Protein AF-A0A497GJM9-F1 (afdb_monomer_lite)

Sequence (116 aa):
MSTKVKVVDVQAWSVVFSDYLIVALKTRDGIRILYDESSLDFALEHVPPVLAKGELFCKFCGIPLDPSNIGQLTVYEDGRIEAKCIACLERDIIRVIRSMNYETCVSITSERVKAK

Foldseek 3Di:
DDPPPPPVFFQKKKWFDDVWIWIWTQGPVGIDIDGDVSSVVVCVVPVVVVPVPDWAAAPPPRHTDDPVFWGMWIQHNVRDIHTHGNVRVVVVVVVVVVPDDPPPPPVVPPPDDPDD

pLDDT: mean 82.81, std 20.2, range [33.22, 97.81]

Structure (mmCIF, N/CA/C/O backbone):
data_AF-A0A497GJM9-F1
#
_entry.id   AF-A0A497GJM9-F1
#
loop_
_atom_site.group_PDB
_atom_site.id
_atom_site.type_symbol
_atom_site.label_atom_id
_atom_site.label_alt_id
_atom_site.label_comp_id
_atom_site.label_asym_id
_atom_site.label_entity_id
_atom_site.label_seq_id
_atom_site.pdbx_PDB_ins_code
_atom_site.Cartn_x
_atom_site.Cartn_y
_atom_site.Cartn_z
_atom_site.occupancy
_atom_site.B_iso_or_equiv
_atom_site.auth_seq_id
_atom_site.auth_comp_id
_atom_site.auth_asym_id
_atom_site.auth_atom_id
_atom_site.pdbx_PDB_model_num
ATOM 1 N N . MET A 1 1 ? -10.769 20.203 13.879 1.00 33.56 1 MET A N 1
ATOM 2 C CA . MET A 1 1 ? -10.295 19.315 14.964 1.00 33.56 1 MET A CA 1
ATOM 3 C C . MET A 1 1 ? -9.716 18.075 14.308 1.00 33.56 1 MET A C 1
ATOM 5 O O . MET A 1 1 ? -10.482 17.263 13.814 1.00 33.56 1 MET A O 1
ATOM 9 N N . SER A 1 2 ? -8.386 17.996 14.206 1.00 36.47 2 SER A N 1
ATOM 10 C CA . SER A 1 2 ? -7.681 16.875 13.571 1.00 36.47 2 SER A CA 1
ATOM 11 C C . SER A 1 2 ? -7.866 15.622 14.428 1.00 36.47 2 SER A C 1
ATOM 13 O O . SER A 1 2 ? -7.433 15.572 15.583 1.00 36.47 2 SER A O 1
ATOM 15 N N . THR A 1 3 ? -8.600 14.641 13.906 1.00 42.69 3 THR A N 1
ATOM 16 C CA . THR A 1 3 ? -8.778 13.344 14.554 1.00 42.69 3 THR A CA 1
ATOM 17 C C . THR A 1 3 ? -7.489 12.562 14.353 1.00 42.69 3 THR A C 1
ATOM 19 O O . THR A 1 3 ? -7.385 11.760 13.434 1.00 42.69 3 THR A O 1
ATOM 22 N N . LYS A 1 4 ? -6.482 12.818 15.199 1.00 50.62 4 LYS A N 1
ATOM 23 C CA . LYS A 1 4 ? -5.280 11.981 15.259 1.00 50.62 4 LYS A CA 1
ATOM 24 C C . LYS A 1 4 ? -5.728 10.541 15.485 1.00 50.62 4 LYS A C 1
ATOM 26 O O . LYS A 1 4 ? -6.174 10.191 16.580 1.00 50.62 4 LYS A O 1
ATOM 31 N N . VAL A 1 5 ? -5.661 9.728 14.434 1.00 51.41 5 VAL A N 1
ATOM 32 C CA . VAL A 1 5 ? -5.872 8.287 14.519 1.00 51.41 5 VAL A CA 1
ATOM 33 C C . VAL A 1 5 ? -4.816 7.778 15.490 1.00 51.41 5 VAL A C 1
ATOM 35 O O . VAL A 1 5 ? -3.623 7.840 15.210 1.00 51.41 5 VAL A O 1
ATOM 38 N N . LYS A 1 6 ? -5.234 7.345 16.682 1.00 52.00 6 LYS A N 1
ATOM 39 C CA . LYS A 1 6 ? -4.319 6.660 17.590 1.00 52.00 6 LYS A CA 1
ATOM 40 C C . LYS A 1 6 ? -3.930 5.353 16.898 1.00 52.00 6 LYS A C 1
ATOM 42 O O . LYS A 1 6 ? -4.774 4.480 16.734 1.00 52.00 6 LYS A O 1
ATOM 47 N N . VAL A 1 7 ? -2.662 5.240 16.506 1.00 53.88 7 VAL A N 1
ATOM 48 C CA . VAL A 1 7 ? -2.033 4.116 15.772 1.00 53.88 7 VAL A CA 1
ATOM 49 C C . VAL A 1 7 ? -2.187 2.749 16.482 1.00 53.88 7 VAL A C 1
ATOM 51 O O . VAL A 1 7 ? -1.892 1.705 15.917 1.00 53.88 7 VAL A O 1
ATOM 54 N N . VAL A 1 8 ? -2.726 2.728 17.704 1.00 54.84 8 VAL A N 1
ATOM 55 C CA . VAL A 1 8 ? -2.814 1.564 18.602 1.00 54.84 8 VAL A CA 1
ATOM 56 C C . VAL A 1 8 ? -3.773 0.456 18.113 1.00 54.84 8 VAL A C 1
ATOM 58 O O . VAL A 1 8 ? -3.685 -0.662 18.606 1.00 54.84 8 VAL A O 1
ATOM 61 N N . ASP A 1 9 ? -4.636 0.714 17.122 1.00 74.25 9 ASP A N 1
ATOM 62 C CA . ASP A 1 9 ? -5.638 -0.257 16.629 1.00 74.25 9 ASP A CA 1
ATOM 63 C C . ASP A 1 9 ? -5.467 -0.679 15.154 1.00 74.25 9 ASP A C 1
ATOM 65 O O . ASP A 1 9 ? -6.379 -1.273 14.569 1.00 74.25 9 ASP A O 1
ATOM 69 N N . VAL A 1 10 ? -4.325 -0.383 14.522 1.00 86.94 10 VAL A N 1
ATOM 70 C CA . VAL A 1 10 ? -4.075 -0.774 13.123 1.00 86.94 10 VAL A CA 1
ATOM 71 C C . VAL A 1 10 ? -3.610 -2.231 13.061 1.00 86.94 10 VAL A C 1
ATOM 73 O O . VAL A 1 10 ? -2.533 -2.569 13.540 1.00 86.94 10 VAL A O 1
ATOM 76 N N . GLN A 1 11 ? -4.425 -3.095 12.454 1.00 92.25 11 GLN A N 1
ATOM 77 C CA . GLN A 1 11 ? -4.128 -4.522 12.278 1.00 92.25 11 GLN A CA 1
ATOM 78 C C . GLN A 1 11 ? -3.378 -4.786 10.971 1.00 92.25 11 GLN A C 1
ATOM 80 O O . GLN A 1 11 ? -2.459 -5.590 10.932 1.00 92.25 11 GLN A O 1
ATOM 85 N N . ALA A 1 12 ? -3.768 -4.104 9.897 1.00 95.88 12 ALA A N 1
ATOM 86 C CA . ALA A 1 12 ? -3.139 -4.188 8.585 1.00 95.88 12 ALA A CA 1
ATOM 87 C C . ALA A 1 12 ? -3.289 -2.847 7.873 1.00 95.88 12 ALA A C 1
ATOM 89 O O . ALA A 1 12 ? -4.178 -2.055 8.201 1.00 95.88 12 ALA A O 1
ATOM 90 N N . TRP A 1 13 ? -2.451 -2.594 6.877 1.00 97.06 13 TRP A N 1
ATOM 91 C CA . TRP A 1 13 ? -2.549 -1.374 6.092 1.00 97.06 13 TRP A CA 1
ATOM 92 C C . TRP A 1 13 ? -2.049 -1.558 4.667 1.00 97.06 13 TRP A C 1
ATOM 94 O O . TRP A 1 13 ? -1.246 -2.438 4.364 1.00 97.06 13 TRP A O 1
ATOM 104 N N . SER A 1 14 ? -2.529 -0.699 3.778 1.00 97.38 14 SER A N 1
ATOM 105 C CA . SER A 1 14 ? -2.048 -0.594 2.411 1.00 97.38 14 SER A CA 1
ATOM 106 C C . SER A 1 14 ? -1.893 0.865 2.033 1.00 97.38 14 SER A C 1
ATOM 108 O O . SER A 1 14 ? -2.812 1.650 2.231 1.00 97.38 14 SER A O 1
ATOM 110 N N . VAL A 1 15 ? -0.759 1.205 1.437 1.00 97.38 15 VAL A N 1
ATOM 111 C CA . VAL A 1 15 ? -0.471 2.526 0.880 1.00 97.38 15 VAL A CA 1
ATOM 112 C C . VAL A 1 15 ? -0.436 2.387 -0.637 1.00 97.38 15 VAL A C 1
ATOM 114 O O . VAL A 1 15 ? 0.237 1.498 -1.163 1.00 97.38 15 VAL A O 1
ATOM 117 N N . VAL A 1 16 ? -1.180 3.239 -1.332 1.00 96.50 16 VAL A N 1
ATOM 118 C CA . VAL A 1 16 ? -1.111 3.411 -2.784 1.00 96.50 16 VAL A CA 1
ATOM 119 C C . VAL A 1 16 ? -0.324 4.684 -3.066 1.00 96.50 16 VAL A C 1
ATOM 121 O O . VAL A 1 16 ? -0.712 5.769 -2.631 1.00 96.50 16 VAL A O 1
ATOM 124 N N . PHE A 1 17 ? 0.779 4.529 -3.791 1.00 93.38 17 PHE A N 1
ATOM 125 C CA . PHE A 1 17 ? 1.642 5.610 -4.243 1.00 93.38 17 PHE A CA 1
ATOM 126 C C . PHE A 1 17 ? 1.168 6.043 -5.630 1.00 93.38 17 PHE A C 1
ATOM 128 O O . PHE A 1 17 ? 1.403 5.362 -6.627 1.00 93.38 17 PHE A O 1
ATOM 135 N N . SER A 1 18 ? 0.443 7.156 -5.674 1.00 83.75 18 SER A N 1
ATOM 136 C CA . SER A 1 18 ? 0.022 7.827 -6.905 1.00 83.75 18 SER A CA 1
ATOM 137 C C . SER A 1 18 ? 0.216 9.337 -6.745 1.00 83.75 18 SER A C 1
ATOM 139 O O . SER A 1 18 ? 0.766 9.769 -5.730 1.00 83.75 18 SER A O 1
ATOM 141 N N . ASP A 1 19 ? -0.269 10.144 -7.693 1.00 84.38 19 ASP A N 1
ATOM 142 C CA . ASP A 1 19 ? -0.317 11.611 -7.549 1.00 84.38 19 ASP A CA 1
ATOM 143 C C . ASP A 1 19 ? -1.036 12.044 -6.259 1.00 84.38 19 ASP A C 1
ATOM 145 O O . ASP A 1 19 ? -0.736 13.088 -5.682 1.00 84.38 19 ASP A O 1
ATOM 149 N N . TYR A 1 20 ? -1.954 11.199 -5.779 1.00 84.56 20 TYR A N 1
ATOM 15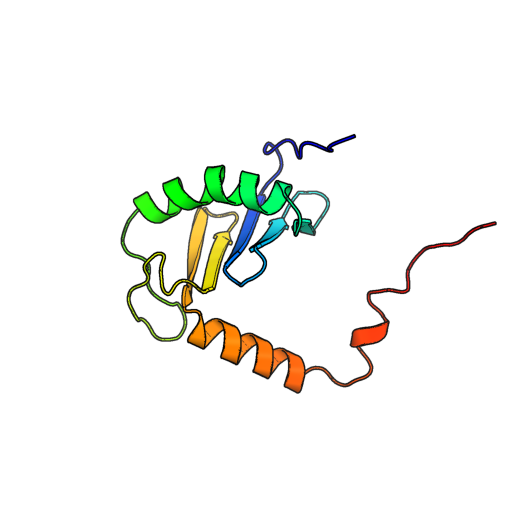0 C CA . TYR A 1 20 ? -2.557 11.290 -4.458 1.00 84.56 20 TYR A CA 1
ATOM 151 C C . TYR A 1 20 ? -2.175 10.064 -3.631 1.00 84.56 20 TYR A C 1
ATOM 153 O O . TYR A 1 20 ? -2.359 8.916 -4.049 1.00 84.56 20 TYR A O 1
ATOM 161 N N . LEU A 1 21 ? -1.653 10.292 -2.433 1.00 91.44 21 LEU A N 1
ATOM 162 C CA . LEU A 1 21 ? -1.362 9.210 -1.511 1.00 91.44 21 LEU A CA 1
ATOM 163 C C . LEU A 1 21 ? -2.670 8.729 -0.872 1.00 91.44 21 LEU A C 1
ATOM 165 O O . LEU A 1 21 ? -3.416 9.514 -0.290 1.00 91.44 21 LEU A O 1
ATOM 169 N N . ILE A 1 22 ? -2.953 7.432 -0.983 1.00 94.44 22 ILE A N 1
ATOM 170 C CA . ILE A 1 22 ? -4.143 6.825 -0.377 1.00 94.44 22 ILE A CA 1
ATOM 171 C C . ILE A 1 22 ? -3.689 5.728 0.571 1.00 94.44 22 ILE A C 1
ATOM 173 O O . ILE A 1 22 ? -2.950 4.824 0.180 1.00 94.44 22 ILE A O 1
ATOM 177 N N . VAL A 1 23 ? -4.162 5.779 1.812 1.00 95.81 23 VAL A N 1
ATOM 178 C CA . VAL A 1 23 ? -3.867 4.771 2.829 1.00 95.81 23 VAL A CA 1
ATOM 179 C C . VAL A 1 23 ? -5.157 4.091 3.255 1.00 95.81 23 VAL A C 1
ATOM 181 O O . VAL A 1 23 ? -6.061 4.727 3.786 1.00 95.81 23 VAL A O 1
ATOM 184 N N . ALA A 1 24 ? -5.236 2.781 3.061 1.00 95.81 24 ALA A N 1
ATOM 185 C CA . ALA A 1 24 ? -6.277 1.945 3.633 1.00 95.81 24 ALA A CA 1
ATOM 186 C C . ALA A 1 24 ? -5.760 1.311 4.926 1.00 95.81 24 ALA A C 1
ATOM 188 O O . ALA A 1 24 ? -4.759 0.600 4.913 1.00 95.81 24 ALA A O 1
ATOM 189 N N . LEU A 1 25 ? -6.455 1.544 6.034 1.00 95.00 25 LEU A N 1
ATOM 190 C CA . LEU A 1 25 ? -6.170 0.970 7.343 1.00 95.00 25 LEU A CA 1
ATOM 191 C C . LEU A 1 25 ? -7.260 -0.032 7.699 1.00 95.00 25 LEU A C 1
ATOM 193 O O . LEU A 1 25 ? -8.443 0.304 7.681 1.00 95.00 25 LEU A O 1
ATOM 197 N N . LYS A 1 26 ? -6.868 -1.245 8.077 1.00 93.75 26 LYS A N 1
ATOM 198 C CA . LYS A 1 26 ? -7.758 -2.199 8.730 1.00 93.75 26 LYS A CA 1
ATOM 199 C C . LYS A 1 26 ? -7.631 -2.032 10.238 1.00 93.75 26 LYS A C 1
ATOM 201 O O . LYS A 1 26 ? -6.548 -2.212 10.794 1.00 93.75 26 LYS A O 1
ATOM 206 N N . THR A 1 27 ? -8.738 -1.703 10.885 1.00 90.88 27 THR A N 1
ATOM 207 C CA . THR A 1 27 ? -8.869 -1.660 12.341 1.00 90.88 27 THR A CA 1
ATOM 208 C C . THR A 1 27 ? -9.918 -2.670 12.796 1.00 90.88 27 THR A C 1
ATOM 210 O O . THR A 1 27 ? -10.622 -3.272 11.982 1.00 90.88 27 THR A O 1
ATOM 213 N N . ARG A 1 28 ? -10.070 -2.826 14.115 1.00 88.50 28 ARG A N 1
ATOM 214 C CA . ARG A 1 28 ? -11.128 -3.665 14.704 1.00 88.50 28 ARG A CA 1
ATOM 215 C C . ARG A 1 28 ? -12.542 -3.240 14.290 1.00 88.50 28 ARG A C 1
ATOM 217 O O . ARG A 1 28 ? -13.424 -4.086 14.205 1.00 88.50 28 ARG A O 1
ATOM 224 N N . ASP A 1 29 ? -12.735 -1.952 14.006 1.00 86.75 29 ASP A N 1
ATOM 225 C CA . ASP A 1 29 ? -14.031 -1.374 13.630 1.00 86.75 29 ASP A CA 1
ATOM 226 C C . ASP A 1 29 ? -14.315 -1.453 12.119 1.00 86.75 29 ASP A C 1
ATOM 228 O O . ASP A 1 29 ? -15.384 -1.041 11.671 1.00 86.75 29 ASP A O 1
ATOM 232 N N . GLY A 1 30 ? -13.360 -1.938 11.316 1.00 89.38 30 GLY A N 1
ATOM 233 C CA . GLY A 1 30 ? -13.486 -2.047 9.864 1.00 89.38 30 GLY A CA 1
ATOM 234 C C . GLY A 1 30 ? -12.353 -1.361 9.104 1.00 89.38 30 GLY A C 1
ATOM 235 O O . GLY A 1 30 ? -11.225 -1.255 9.581 1.00 89.38 30 GLY A O 1
ATOM 236 N N . ILE A 1 31 ? -12.645 -0.926 7.877 1.00 91.81 31 ILE A N 1
ATOM 237 C CA . ILE A 1 31 ? -11.663 -0.285 6.997 1.00 91.81 31 ILE A CA 1
ATOM 238 C C . ILE A 1 31 ? -11.830 1.231 7.072 1.00 91.81 31 ILE A C 1
ATOM 240 O O . ILE A 1 31 ? -12.929 1.752 6.887 1.00 91.81 31 ILE A O 1
ATOM 244 N N . ARG A 1 32 ? -10.729 1.944 7.306 1.00 92.38 32 ARG A N 1
ATOM 245 C CA . ARG A 1 32 ? -10.650 3.406 7.233 1.00 92.38 32 ARG A CA 1
ATOM 246 C C . ARG A 1 32 ? -9.739 3.804 6.082 1.00 92.38 32 ARG A C 1
ATOM 248 O O . ARG A 1 32 ? -8.664 3.233 5.936 1.00 92.38 32 ARG A O 1
ATOM 255 N N . ILE A 1 33 ? -10.159 4.780 5.283 1.00 93.31 33 ILE A N 1
ATOM 256 C CA . ILE A 1 33 ? -9.369 5.303 4.165 1.00 93.31 33 ILE A CA 1
ATOM 257 C C . ILE A 1 33 ? -8.902 6.715 4.513 1.00 93.31 33 ILE A C 1
ATOM 259 O O . ILE A 1 33 ? -9.724 7.564 4.850 1.00 93.31 33 ILE A O 1
ATOM 263 N N . LEU A 1 34 ? -7.596 6.955 4.430 1.00 92.94 34 LEU A N 1
ATOM 264 C CA . LEU A 1 34 ? -6.972 8.270 4.545 1.00 92.94 34 LEU A CA 1
ATOM 265 C C . LEU A 1 34 ? -6.552 8.730 3.149 1.00 92.94 34 LEU A C 1
ATOM 267 O O . LEU A 1 34 ? -5.938 7.965 2.405 1.00 92.94 34 LEU A O 1
ATOM 271 N N . TYR A 1 35 ? -6.871 9.971 2.804 1.00 88.69 35 TYR A N 1
ATOM 272 C CA . TYR A 1 35 ? -6.556 10.577 1.503 1.00 88.69 35 TYR A CA 1
ATOM 273 C C . TYR A 1 35 ? -6.249 12.082 1.624 1.00 88.69 35 TYR A C 1
ATOM 275 O O . TYR A 1 35 ? -6.275 12.814 0.638 1.00 88.69 35 TYR A O 1
ATOM 283 N N . ASP A 1 36 ? -5.994 12.546 2.850 1.00 89.06 36 ASP A N 1
ATOM 284 C CA . ASP A 1 36 ? -5.622 13.919 3.199 1.00 89.06 36 ASP A CA 1
ATOM 285 C C . ASP A 1 36 ? -4.204 13.961 3.802 1.00 89.06 36 ASP A C 1
ATOM 287 O O . ASP A 1 36 ? -3.441 13.004 3.662 1.00 89.06 36 ASP A O 1
ATOM 291 N N . GLU A 1 37 ? -3.836 15.043 4.491 1.00 89.50 37 GLU A N 1
ATOM 292 C CA . GLU A 1 37 ? -2.539 15.183 5.176 1.00 89.50 37 GLU A CA 1
ATOM 293 C C . GLU A 1 37 ? -2.212 13.991 6.099 1.00 89.50 37 GLU A C 1
ATOM 295 O O . GLU A 1 37 ? -1.059 13.571 6.183 1.00 89.50 37 GLU A O 1
ATOM 300 N N . SER A 1 38 ? -3.225 13.353 6.698 1.00 89.94 38 SER A N 1
ATOM 301 C CA . SER A 1 38 ? -3.044 12.179 7.563 1.00 89.94 38 SER A CA 1
ATOM 302 C C . SER A 1 38 ? -2.476 10.974 6.812 1.00 89.94 38 SER A C 1
ATOM 304 O O . SER A 1 38 ? -1.828 10.119 7.414 1.00 89.94 38 SER A O 1
ATOM 306 N N . SER A 1 39 ? -2.735 10.871 5.504 1.00 92.75 39 SER A N 1
ATOM 307 C CA . SER A 1 39 ? -2.170 9.807 4.670 1.00 92.75 39 SER A CA 1
ATOM 308 C C . SER A 1 39 ? -0.653 9.957 4.545 1.00 92.75 39 SER A C 1
ATOM 310 O O . SER A 1 39 ? 0.073 8.966 4.657 1.00 92.75 39 SER A O 1
ATOM 312 N N . LEU A 1 40 ? -0.178 11.196 4.372 1.00 92.62 40 LEU A N 1
ATOM 313 C CA . LEU A 1 40 ? 1.237 11.521 4.243 1.00 92.62 40 LEU A CA 1
ATOM 314 C C . LEU A 1 40 ? 1.965 11.270 5.560 1.00 92.62 40 LEU A C 1
ATOM 316 O O . LEU A 1 40 ? 2.972 10.564 5.561 1.00 92.62 40 LEU A O 1
ATOM 320 N N . ASP A 1 41 ? 1.417 11.775 6.667 1.00 92.62 41 ASP A N 1
ATOM 321 C CA . ASP A 1 41 ? 1.957 11.540 8.009 1.00 92.62 41 ASP A CA 1
ATOM 322 C C . ASP A 1 41 ? 2.091 10.038 8.288 1.00 92.62 41 ASP A C 1
ATOM 324 O O . ASP A 1 41 ? 3.149 9.562 8.704 1.00 92.62 41 ASP A O 1
ATOM 328 N N . PHE A 1 42 ? 1.043 9.266 7.973 1.00 93.75 42 PHE A N 1
ATOM 329 C CA . PHE A 1 42 ? 1.065 7.817 8.137 1.00 93.75 42 PHE A CA 1
ATOM 330 C C . PHE A 1 42 ? 2.176 7.165 7.311 1.00 93.75 42 PHE A C 1
ATOM 332 O O . PHE A 1 42 ? 2.930 6.343 7.837 1.00 93.75 42 PHE A O 1
ATOM 339 N N . ALA A 1 43 ? 2.290 7.508 6.025 1.00 93.50 43 ALA A N 1
ATOM 340 C CA . ALA A 1 43 ? 3.284 6.893 5.155 1.00 93.50 43 ALA A CA 1
ATOM 341 C C . ALA A 1 43 ? 4.716 7.240 5.570 1.00 93.50 43 ALA A C 1
ATOM 343 O O . ALA A 1 43 ? 5.560 6.347 5.579 1.00 93.50 43 ALA A O 1
ATOM 344 N N . LEU A 1 44 ? 4.987 8.489 5.958 1.00 93.19 44 LEU A N 1
ATOM 345 C CA . LEU A 1 44 ? 6.307 8.904 6.438 1.00 93.19 44 LEU A CA 1
ATOM 346 C C . LEU A 1 44 ? 6.732 8.142 7.699 1.00 93.19 44 LEU A C 1
ATOM 348 O O . LEU A 1 44 ? 7.906 7.812 7.845 1.00 93.19 44 LEU A O 1
ATOM 352 N N . GLU A 1 45 ? 5.788 7.823 8.582 1.00 94.62 45 GLU A N 1
ATOM 353 C CA . GLU A 1 45 ? 6.059 7.055 9.798 1.00 94.62 45 GLU A CA 1
ATOM 354 C C . GLU A 1 45 ? 6.217 5.545 9.523 1.00 94.62 45 GLU A C 1
ATOM 356 O O . GLU A 1 45 ? 7.124 4.906 10.058 1.00 94.62 45 GLU A O 1
ATOM 361 N N . HIS A 1 46 ? 5.368 4.958 8.671 1.00 94.31 46 HIS A N 1
ATOM 362 C CA . HIS A 1 46 ? 5.221 3.498 8.579 1.00 94.31 46 HIS A CA 1
ATOM 363 C C . HIS A 1 46 ? 5.923 2.851 7.380 1.00 94.31 46 HIS A C 1
ATOM 365 O O . HIS A 1 46 ? 6.300 1.679 7.453 1.00 94.31 46 HIS A O 1
ATOM 371 N N . VAL A 1 47 ? 6.111 3.570 6.271 1.00 94.69 47 VAL A N 1
ATOM 372 C CA . VAL A 1 47 ? 6.700 3.003 5.046 1.00 94.69 47 VAL A CA 1
ATOM 373 C C . VAL A 1 47 ? 8.218 2.808 5.161 1.00 94.69 47 VAL A C 1
ATOM 375 O O . VAL A 1 47 ? 8.675 1.704 4.850 1.00 94.69 47 VAL A O 1
ATOM 378 N N . PRO A 1 48 ? 9.027 3.786 5.625 1.00 94.31 48 PRO A N 1
ATOM 379 C CA . PRO A 1 48 ? 10.484 3.629 5.650 1.00 94.31 48 PRO A CA 1
ATOM 380 C C . PRO A 1 48 ? 10.978 2.404 6.440 1.00 94.31 48 PRO A C 1
ATOM 382 O O . PRO A 1 48 ? 11.820 1.674 5.912 1.00 94.31 48 PRO A O 1
ATOM 385 N N . PRO A 1 49 ? 10.438 2.083 7.638 1.00 93.75 49 PRO A N 1
ATOM 386 C CA . PRO A 1 49 ? 10.828 0.873 8.361 1.00 93.75 49 PRO A CA 1
ATOM 387 C C . PRO A 1 49 ? 10.522 -0.425 7.607 1.00 93.75 49 PRO A C 1
ATOM 389 O O . PRO A 1 49 ? 11.214 -1.420 7.803 1.00 93.75 49 PRO A O 1
ATOM 392 N N . VAL A 1 50 ? 9.488 -0.445 6.758 1.00 93.31 50 VAL A N 1
ATOM 393 C CA . VAL A 1 50 ? 9.146 -1.613 5.931 1.00 93.31 50 VAL A CA 1
ATOM 394 C C . VAL A 1 50 ? 10.132 -1.764 4.781 1.00 93.31 50 VAL A C 1
ATOM 396 O O . VAL A 1 50 ? 10.633 -2.865 4.565 1.00 93.31 50 VAL A O 1
ATOM 399 N N . LEU A 1 51 ? 10.455 -0.668 4.091 1.00 91.56 51 LEU A N 1
ATOM 400 C CA . LEU A 1 51 ? 11.438 -0.671 3.003 1.00 91.56 51 LEU A CA 1
ATOM 401 C C . LEU A 1 51 ? 12.849 -1.034 3.495 1.00 91.56 51 LEU A C 1
ATOM 403 O O . LEU A 1 51 ? 13.618 -1.645 2.763 1.00 91.56 51 LEU A O 1
ATOM 407 N N . ALA A 1 52 ? 13.181 -0.720 4.749 1.00 92.31 52 ALA A N 1
ATOM 408 C CA . ALA A 1 52 ? 14.471 -1.061 5.347 1.00 92.31 52 ALA A CA 1
ATOM 409 C C . ALA A 1 52 ? 14.653 -2.562 5.661 1.00 92.31 52 ALA A C 1
ATOM 411 O O . ALA A 1 52 ? 15.771 -2.982 5.958 1.00 92.31 52 ALA A O 1
ATOM 412 N N . LYS A 1 53 ? 13.591 -3.384 5.621 1.00 89.38 53 LYS A N 1
ATOM 413 C CA . LYS A 1 53 ? 13.669 -4.821 5.961 1.00 89.38 53 LYS A CA 1
ATOM 414 C C . LYS A 1 53 ? 14.330 -5.681 4.882 1.00 89.38 53 LYS A C 1
ATOM 416 O O . LYS A 1 53 ? 14.736 -6.799 5.190 1.00 89.38 53 LYS A O 1
ATOM 421 N N . GLY A 1 54 ? 14.424 -5.196 3.647 1.00 88.62 54 GLY A N 1
ATOM 422 C CA . GLY A 1 54 ? 15.062 -5.922 2.555 1.00 88.62 5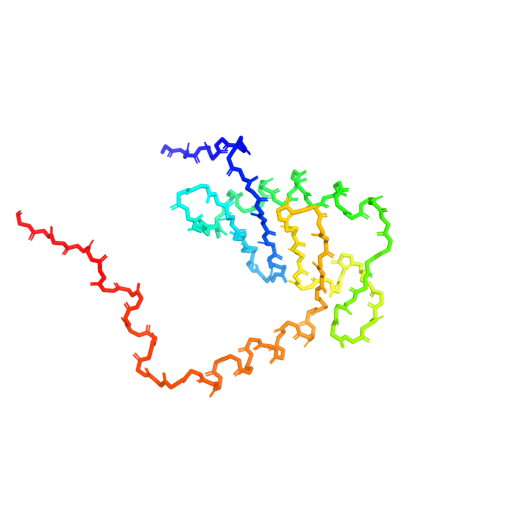4 GLY A CA 1
ATOM 423 C C . GLY A 1 54 ? 14.493 -5.572 1.188 1.00 88.62 54 GLY A C 1
ATOM 424 O O . GLY A 1 54 ? 13.669 -4.670 1.044 1.00 88.62 54 GLY A O 1
ATOM 425 N N . GLU A 1 55 ? 14.946 -6.312 0.181 1.00 93.06 55 GLU A N 1
ATOM 426 C CA . GLU A 1 55 ? 14.494 -6.145 -1.196 1.00 93.06 55 GLU A CA 1
ATOM 427 C C . GLU A 1 55 ? 13.020 -6.534 -1.346 1.00 93.06 55 GLU A C 1
ATOM 429 O O . GLU A 1 55 ? 12.567 -7.572 -0.856 1.00 93.06 55 GLU A O 1
ATOM 434 N N . LEU A 1 56 ? 12.270 -5.693 -2.054 1.00 95.38 56 LEU A N 1
ATOM 435 C CA . LEU A 1 56 ? 10.882 -5.949 -2.402 1.00 95.38 56 LEU A CA 1
ATOM 436 C C . LEU A 1 56 ? 10.780 -6.305 -3.876 1.00 95.38 56 LEU A C 1
ATOM 438 O O . LEU A 1 56 ? 11.460 -5.731 -4.720 1.00 95.38 56 LEU A O 1
ATOM 442 N N . PHE A 1 57 ? 9.870 -7.220 -4.188 1.00 97.38 57 PHE A N 1
ATOM 443 C CA . PHE A 1 57 ? 9.579 -7.622 -5.556 1.00 97.38 57 PHE A CA 1
ATOM 444 C C . PHE A 1 57 ? 8.091 -7.459 -5.830 1.00 97.38 57 PHE A C 1
ATOM 446 O O . PHE A 1 57 ? 7.246 -7.691 -4.961 1.00 97.38 57 PHE A O 1
ATOM 453 N N . CYS A 1 58 ? 7.754 -7.071 -7.057 1.00 97.81 58 CYS A N 1
ATOM 454 C CA . CYS A 1 58 ? 6.364 -6.999 -7.475 1.00 97.81 58 CYS A CA 1
ATOM 455 C C . CYS A 1 58 ? 5.734 -8.394 -7.425 1.00 97.81 58 CYS A C 1
ATOM 457 O O . CYS A 1 58 ? 6.161 -9.293 -8.148 1.00 97.81 58 CYS A O 1
ATOM 459 N N . LYS A 1 59 ? 4.650 -8.551 -6.660 1.00 97.00 59 LYS A N 1
ATOM 460 C CA . LYS A 1 59 ? 3.901 -9.813 -6.539 1.00 97.00 59 LYS A CA 1
ATOM 461 C C . LYS A 1 59 ? 3.462 -10.408 -7.883 1.00 97.00 59 LYS A C 1
ATOM 463 O O . LYS A 1 59 ? 3.291 -11.617 -7.986 1.00 97.00 59 LYS A O 1
ATOM 468 N N . PHE A 1 60 ? 3.226 -9.569 -8.892 1.00 96.19 60 PHE A N 1
ATOM 469 C CA . PHE A 1 60 ? 2.680 -10.012 -10.175 1.00 96.19 60 PHE A CA 1
ATOM 470 C C . PHE A 1 60 ? 3.732 -10.298 -11.242 1.00 96.19 60 PHE A C 1
ATOM 472 O O . PHE A 1 60 ? 3.574 -11.255 -11.993 1.00 96.19 60 PHE A O 1
ATOM 479 N N . CYS A 1 61 ? 4.767 -9.464 -11.355 1.00 97.12 61 CYS A N 1
ATOM 480 C CA . CYS A 1 61 ? 5.765 -9.588 -12.423 1.00 97.12 61 CYS A CA 1
ATOM 481 C C . CYS A 1 61 ? 7.181 -9.897 -11.927 1.00 97.12 61 CYS A C 1
ATOM 483 O O . CYS A 1 61 ? 8.066 -10.091 -12.752 1.00 97.12 61 CYS A O 1
ATOM 485 N N . GLY A 1 62 ? 7.408 -9.929 -10.613 1.00 97.38 62 GLY A N 1
ATOM 486 C CA . GLY A 1 62 ? 8.688 -10.305 -10.015 1.00 97.38 62 GLY A CA 1
ATOM 487 C C . GLY A 1 62 ? 9.820 -9.291 -10.186 1.00 97.38 62 GLY A C 1
ATOM 488 O O . GLY A 1 62 ? 10.935 -9.592 -9.782 1.00 97.38 62 GLY A O 1
ATOM 489 N N . ILE A 1 63 ? 9.578 -8.108 -10.765 1.00 97.44 63 ILE A N 1
ATOM 490 C CA . ILE A 1 63 ? 10.624 -7.080 -10.873 1.00 97.44 63 ILE A CA 1
ATOM 491 C C . ILE A 1 63 ? 10.997 -6.543 -9.483 1.00 97.44 63 ILE A C 1
ATOM 493 O O . ILE A 1 63 ? 10.103 -6.441 -8.632 1.00 97.44 63 ILE A O 1
ATOM 497 N N . PRO A 1 64 ? 12.269 -6.170 -9.256 1.00 97.12 64 PRO A N 1
ATOM 498 C CA . PRO A 1 64 ? 12.671 -5.491 -8.033 1.00 97.12 64 PRO A CA 1
ATOM 499 C C . PRO A 1 64 ? 11.966 -4.136 -7.915 1.00 97.12 64 PRO A C 1
ATOM 501 O O . PRO A 1 64 ? 11.729 -3.444 -8.912 1.00 97.12 64 PRO A O 1
ATOM 504 N N . LEU A 1 65 ? 11.609 -3.784 -6.686 1.00 96.25 65 LEU A N 1
ATOM 505 C CA . LEU A 1 65 ? 10.915 -2.553 -6.352 1.00 96.25 65 LEU A CA 1
ATOM 506 C C . LEU A 1 65 ? 11.815 -1.604 -5.577 1.00 96.25 65 LEU A C 1
ATOM 508 O O . LEU A 1 65 ? 12.509 -1.994 -4.640 1.00 96.25 65 LEU A O 1
ATOM 512 N N . ASP A 1 66 ? 11.713 -0.338 -5.944 1.00 92.06 66 ASP A N 1
ATOM 513 C CA . ASP A 1 66 ? 12.357 0.787 -5.294 1.00 92.06 66 ASP A CA 1
ATOM 514 C C . ASP A 1 66 ? 11.343 1.946 -5.172 1.00 92.06 66 ASP A C 1
ATOM 516 O O . ASP A 1 66 ? 10.235 1.873 -5.724 1.00 92.06 66 ASP A O 1
ATOM 520 N N . PRO A 1 67 ? 11.672 3.024 -4.438 1.00 88.88 67 PRO A N 1
ATOM 521 C CA . PRO A 1 67 ? 10.750 4.141 -4.244 1.00 88.88 67 PRO A CA 1
ATOM 522 C C . PRO A 1 67 ? 10.246 4.808 -5.536 1.00 88.88 67 PRO A C 1
ATOM 524 O O . PRO A 1 67 ? 9.219 5.476 -5.496 1.00 88.88 67 PRO A O 1
ATOM 527 N N . SER A 1 68 ? 10.937 4.648 -6.669 1.00 90.94 68 SER A N 1
ATOM 528 C CA . SER A 1 68 ? 10.547 5.243 -7.953 1.00 90.94 68 SER A CA 1
ATOM 529 C C . SER A 1 68 ? 9.522 4.418 -8.735 1.00 90.94 68 SER A C 1
ATOM 531 O O . SER A 1 68 ? 8.867 4.955 -9.626 1.00 90.94 68 SER A O 1
ATOM 533 N N . ASN A 1 69 ? 9.367 3.124 -8.429 1.00 94.62 69 ASN A N 1
ATOM 534 C CA . ASN A 1 69 ? 8.525 2.218 -9.216 1.00 94.62 69 ASN A CA 1
ATOM 535 C C . ASN A 1 69 ? 7.447 1.476 -8.403 1.00 94.62 69 ASN A C 1
ATOM 537 O O . ASN A 1 69 ? 6.621 0.758 -8.986 1.00 94.62 69 ASN A O 1
ATOM 541 N N . ILE A 1 70 ? 7.442 1.630 -7.076 1.00 95.94 70 ILE A N 1
ATOM 542 C CA . ILE A 1 70 ? 6.431 1.046 -6.200 1.00 95.94 70 ILE A CA 1
ATOM 543 C C . ILE A 1 70 ? 5.094 1.774 -6.377 1.00 95.94 70 ILE A C 1
ATOM 545 O O . ILE A 1 70 ? 5.007 2.986 -6.245 1.00 95.94 70 ILE A O 1
ATOM 549 N N . GLY A 1 71 ? 4.040 1.025 -6.704 1.00 96.38 71 GLY A N 1
ATOM 550 C CA . GLY A 1 71 ? 2.684 1.567 -6.850 1.00 96.38 71 GLY A CA 1
ATOM 551 C C . GLY A 1 71 ? 1.811 1.287 -5.634 1.00 96.38 71 GLY A C 1
ATOM 552 O O . GLY A 1 71 ? 0.987 2.105 -5.245 1.00 96.38 71 GLY A O 1
ATOM 553 N N . GLN A 1 72 ? 1.995 0.131 -4.998 1.00 97.50 72 GLN A N 1
ATOM 554 C CA . GLN A 1 72 ? 1.271 -0.238 -3.786 1.00 97.50 72 GLN A CA 1
ATOM 555 C C . GLN A 1 72 ? 2.188 -1.011 -2.844 1.00 97.50 72 GLN A C 1
ATOM 557 O O . GLN A 1 72 ? 2.896 -1.917 -3.289 1.00 97.50 72 GLN A O 1
ATOM 562 N N . LEU A 1 73 ? 2.114 -0.698 -1.552 1.00 97.75 73 LEU A N 1
ATOM 563 C CA . LEU A 1 73 ? 2.725 -1.463 -0.466 1.00 97.75 73 LEU A CA 1
ATOM 564 C C . LEU A 1 73 ? 1.643 -1.867 0.531 1.00 97.75 73 LEU A C 1
ATOM 566 O O . LEU A 1 73 ? 0.868 -1.027 0.978 1.00 97.75 73 LEU A O 1
ATOM 570 N N . THR A 1 74 ? 1.596 -3.141 0.896 1.00 97.62 74 THR A N 1
ATOM 571 C CA . THR A 1 74 ? 0.611 -3.693 1.825 1.00 97.62 74 THR A CA 1
ATOM 572 C C . THR A 1 74 ? 1.309 -4.494 2.909 1.00 97.62 74 THR A C 1
ATOM 574 O O . THR A 1 74 ? 2.128 -5.363 2.616 1.00 97.62 74 THR A O 1
ATOM 577 N N . VAL A 1 75 ? 0.940 -4.227 4.158 1.00 97.44 75 VAL A N 1
ATOM 578 C CA . VAL A 1 75 ? 1.333 -5.010 5.328 1.00 97.44 75 VAL A CA 1
ATOM 579 C C . VAL A 1 75 ? 0.088 -5.664 5.905 1.00 97.44 75 VAL A C 1
ATOM 581 O O . VAL A 1 75 ? -0.874 -4.986 6.267 1.00 97.44 75 VAL A O 1
ATOM 584 N N . TYR A 1 76 ? 0.103 -6.990 5.952 1.00 96.38 76 TYR A N 1
ATOM 585 C CA . TYR A 1 76 ? -0.980 -7.814 6.480 1.00 96.38 76 TYR A CA 1
ATOM 586 C C . TYR A 1 76 ? -0.856 -7.999 7.999 1.00 96.38 76 TYR A C 1
ATOM 588 O O . TYR A 1 76 ? 0.174 -7.691 8.596 1.00 96.38 76 TYR A O 1
ATOM 596 N N . GLU A 1 77 ? -1.911 -8.530 8.619 1.00 94.25 77 GLU A N 1
ATOM 597 C CA . GLU A 1 77 ? -1.997 -8.720 10.079 1.00 94.25 77 GLU A CA 1
ATOM 598 C C . GLU A 1 77 ? -0.936 -9.667 10.640 1.00 94.25 77 GLU A C 1
ATOM 600 O O . GLU A 1 77 ? -0.479 -9.501 11.766 1.00 94.25 77 GLU A O 1
ATOM 605 N N . ASP A 1 78 ? -0.519 -10.644 9.839 1.00 93.56 78 ASP A N 1
ATOM 606 C CA . ASP A 1 78 ? 0.554 -11.588 10.152 1.00 93.56 78 ASP A CA 1
ATOM 607 C C . ASP A 1 78 ? 1.959 -10.989 9.945 1.00 93.56 78 ASP A C 1
ATOM 609 O O . ASP A 1 78 ? 2.964 -11.681 10.093 1.00 93.56 78 ASP A O 1
ATOM 613 N N . GLY A 1 79 ? 2.048 -9.704 9.584 1.00 92.56 79 GLY A N 1
ATOM 614 C CA . GLY A 1 79 ? 3.295 -9.008 9.285 1.00 92.56 79 GLY A CA 1
ATOM 615 C C . GLY A 1 79 ? 3.851 -9.291 7.889 1.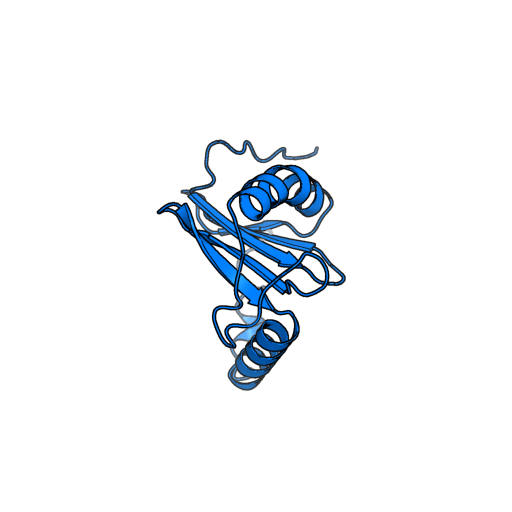00 92.56 79 GLY A C 1
ATOM 616 O O . GLY A 1 79 ? 4.915 -8.768 7.547 1.00 92.56 79 GLY A O 1
ATOM 617 N N . ARG A 1 80 ? 3.152 -10.085 7.066 1.00 95.44 80 ARG A N 1
ATOM 618 C CA . ARG A 1 80 ? 3.534 -10.329 5.675 1.00 95.44 80 ARG A CA 1
ATOM 619 C C . ARG A 1 80 ? 3.473 -9.028 4.885 1.00 95.44 80 ARG A C 1
ATOM 621 O O . ARG A 1 80 ? 2.532 -8.249 5.021 1.00 95.44 80 ARG A O 1
ATOM 628 N N . ILE A 1 81 ? 4.467 -8.820 4.030 1.00 96.44 81 ILE A N 1
ATOM 629 C CA . ILE A 1 81 ? 4.564 -7.644 3.167 1.00 96.44 81 ILE A CA 1
ATOM 630 C C . ILE A 1 81 ? 4.313 -8.090 1.728 1.00 96.44 81 ILE A C 1
ATOM 632 O O . ILE A 1 81 ? 4.922 -9.046 1.252 1.00 96.44 81 ILE A O 1
ATOM 636 N N . GLU A 1 82 ? 3.420 -7.400 1.029 1.00 96.81 82 GLU A N 1
ATOM 637 C CA . GLU A 1 82 ? 3.272 -7.514 -0.419 1.00 96.81 82 GLU A CA 1
ATOM 638 C C . GLU A 1 82 ? 3.409 -6.141 -1.059 1.00 96.81 82 GLU A C 1
ATOM 640 O O . GLU A 1 82 ? 2.992 -5.129 -0.498 1.00 96.81 82 GLU A O 1
ATOM 645 N N . ALA A 1 83 ? 3.948 -6.114 -2.271 1.00 97.19 83 ALA A N 1
ATOM 646 C CA . ALA A 1 83 ? 4.056 -4.892 -3.041 1.00 97.19 83 ALA A CA 1
ATOM 647 C C . ALA A 1 83 ? 3.736 -5.137 -4.520 1.00 97.19 83 ALA A C 1
ATOM 649 O O . ALA A 1 83 ? 3.874 -6.248 -5.047 1.00 97.19 83 ALA A O 1
ATOM 650 N N . LYS A 1 84 ? 3.282 -4.083 -5.197 1.00 97.44 84 LYS A N 1
ATOM 651 C CA . LYS A 1 84 ? 3.009 -4.064 -6.638 1.00 97.44 84 LYS A CA 1
ATOM 652 C C . LYS A 1 84 ? 3.759 -2.893 -7.261 1.00 97.44 84 LYS A C 1
ATOM 654 O O . LYS A 1 84 ? 3.737 -1.795 -6.707 1.00 97.44 84 LYS A O 1
ATOM 659 N N . CYS A 1 85 ? 4.370 -3.102 -8.426 1.00 97.50 85 CYS A N 1
ATOM 660 C CA . CYS A 1 85 ? 4.863 -1.979 -9.223 1.00 97.50 85 CYS A CA 1
ATOM 661 C C . CYS A 1 85 ? 3.692 -1.168 -9.794 1.00 97.50 85 CYS A C 1
ATOM 663 O O . CYS A 1 85 ? 2.602 -1.716 -9.998 1.00 97.50 85 CYS A O 1
ATOM 665 N N . ILE A 1 86 ? 3.944 0.105 -10.105 1.00 95.69 86 ILE A N 1
ATOM 666 C CA . ILE A 1 86 ? 2.956 1.041 -10.668 1.00 95.69 86 ILE A CA 1
ATOM 667 C C . ILE A 1 86 ? 2.251 0.426 -11.885 1.00 95.69 86 ILE A C 1
ATOM 669 O O . ILE A 1 86 ? 1.030 0.299 -11.895 1.00 95.69 86 ILE A O 1
ATOM 673 N N . ALA A 1 87 ? 3.010 -0.105 -12.848 1.00 95.69 87 ALA A N 1
ATOM 674 C CA . ALA A 1 87 ? 2.441 -0.686 -14.066 1.00 95.69 87 ALA A CA 1
ATOM 675 C C . ALA A 1 87 ? 1.513 -1.891 -13.808 1.00 95.69 87 ALA A C 1
ATOM 677 O O . ALA A 1 87 ? 0.531 -2.099 -14.524 1.00 95.69 87 ALA A O 1
ATOM 678 N N . CYS A 1 88 ? 1.814 -2.727 -12.806 1.00 97.00 88 CYS A N 1
ATOM 679 C CA . CYS A 1 88 ? 0.937 -3.848 -12.458 1.00 97.00 88 CYS A CA 1
ATOM 680 C C . CYS A 1 88 ? -0.302 -3.381 -11.693 1.00 97.00 88 CYS A C 1
ATOM 682 O O . CYS A 1 88 ? -1.376 -3.935 -11.919 1.00 97.00 88 CYS A O 1
ATOM 684 N N . LEU A 1 89 ? -0.167 -2.374 -10.826 1.00 95.62 89 LEU A N 1
ATOM 685 C CA . LEU A 1 89 ? -1.295 -1.766 -10.127 1.00 95.62 89 LEU A CA 1
ATOM 686 C C . LEU A 1 89 ? -2.279 -1.122 -11.112 1.00 95.62 89 LEU A C 1
ATOM 688 O O . LEU A 1 89 ? -3.468 -1.414 -11.049 1.00 95.62 89 LEU A O 1
ATOM 692 N N . GLU A 1 90 ? -1.800 -0.309 -12.052 1.00 93.62 90 GLU A N 1
ATOM 693 C CA . GLU A 1 90 ? -2.644 0.345 -13.062 1.00 93.62 90 GLU A CA 1
ATOM 694 C C . GLU A 1 90 ? -3.436 -0.671 -13.888 1.00 93.62 90 GLU A C 1
ATOM 696 O O . GLU A 1 90 ? -4.641 -0.523 -14.098 1.00 93.62 90 GLU A O 1
ATOM 701 N N . ARG A 1 91 ? -2.781 -1.759 -14.315 1.00 93.81 91 ARG A N 1
ATOM 702 C CA . ARG A 1 91 ? -3.454 -2.859 -15.021 1.00 93.81 91 ARG A CA 1
ATOM 703 C C . ARG A 1 91 ? -4.550 -3.496 -14.174 1.00 93.81 91 ARG A C 1
ATOM 705 O O . ARG A 1 91 ? -5.591 -3.853 -14.722 1.00 93.81 91 ARG A O 1
ATOM 712 N N . ASP A 1 92 ? -4.315 -3.665 -12.877 1.00 90.94 92 ASP A N 1
ATOM 713 C CA . ASP A 1 92 ? -5.282 -4.233 -11.935 1.00 90.94 92 ASP A CA 1
ATOM 714 C C . ASP A 1 92 ? -6.487 -3.295 -11.760 1.00 90.94 92 ASP A C 1
ATOM 716 O O . ASP A 1 92 ? -7.625 -3.726 -11.923 1.00 90.94 92 ASP A O 1
ATOM 720 N N . ILE A 1 93 ? -6.251 -1.991 -11.568 1.00 90.00 93 ILE A N 1
ATOM 721 C CA . ILE A 1 93 ? -7.301 -0.960 -11.482 1.00 90.00 93 ILE A CA 1
ATOM 722 C C . ILE A 1 93 ? -8.157 -0.949 -12.753 1.00 90.00 93 ILE A C 1
ATOM 724 O O . ILE A 1 93 ? -9.382 -1.017 -12.674 1.00 90.00 93 ILE A O 1
ATOM 728 N N . ILE A 1 94 ? -7.534 -0.926 -13.935 1.00 89.81 94 ILE A N 1
ATOM 729 C CA . ILE A 1 94 ? -8.257 -0.941 -15.215 1.00 89.81 94 ILE A CA 1
ATOM 730 C C . ILE A 1 94 ? -9.087 -2.222 -15.359 1.00 89.81 94 ILE A C 1
ATOM 732 O O . ILE A 1 94 ? -10.222 -2.171 -15.835 1.00 89.81 94 ILE A O 1
ATOM 736 N N . ARG A 1 95 ? -8.549 -3.381 -14.957 1.00 88.06 95 ARG A N 1
ATOM 737 C CA . ARG A 1 95 ? -9.297 -4.649 -14.965 1.00 88.06 95 ARG A CA 1
ATOM 738 C C . ARG A 1 95 ? -10.504 -4.587 -14.040 1.00 88.06 95 ARG A C 1
ATOM 740 O O . ARG A 1 95 ? -11.584 -4.981 -14.470 1.00 88.06 95 ARG A O 1
ATOM 747 N N . VAL A 1 96 ? -10.333 -4.062 -12.826 1.00 87.69 96 VAL A N 1
ATOM 748 C CA . VAL A 1 96 ? -11.426 -3.879 -11.866 1.00 87.69 96 VA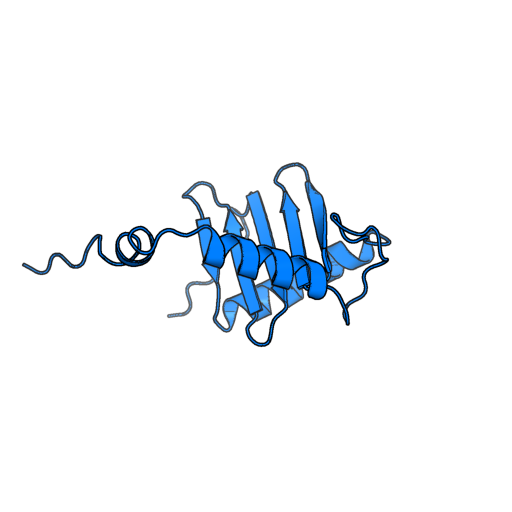L A CA 1
ATOM 749 C C . VAL A 1 96 ? -12.500 -2.980 -12.468 1.00 87.69 96 VAL A C 1
ATOM 751 O O . VAL A 1 96 ? -13.632 -3.433 -12.595 1.00 87.69 96 VAL A O 1
ATOM 754 N N . ILE A 1 97 ? -12.148 -1.785 -12.953 1.00 85.44 97 ILE A N 1
ATOM 755 C CA . ILE A 1 97 ? -13.096 -0.851 -13.586 1.00 85.44 97 ILE A CA 1
ATOM 756 C C . ILE A 1 97 ? -13.853 -1.523 -14.738 1.00 85.44 97 ILE A C 1
ATOM 758 O O . ILE A 1 97 ? -15.068 -1.399 -14.830 1.00 85.44 97 ILE A O 1
ATOM 762 N N . ARG A 1 98 ? -13.164 -2.282 -15.599 1.00 84.38 98 ARG A N 1
ATOM 763 C CA . ARG A 1 98 ? -13.803 -3.010 -16.711 1.00 84.38 98 ARG A CA 1
ATOM 764 C C . ARG A 1 98 ? -14.732 -4.132 -16.255 1.00 84.38 98 ARG A C 1
ATOM 766 O O . ARG A 1 98 ? -15.673 -4.454 -16.970 1.00 84.38 98 ARG A O 1
ATOM 773 N N . SER A 1 99 ? -14.437 -4.751 -15.116 1.00 80.94 99 SER A N 1
ATOM 774 C CA . SER A 1 99 ? -15.259 -5.810 -14.521 1.00 80.94 99 SER A CA 1
ATOM 775 C C . SER A 1 99 ? -16.430 -5.276 -13.695 1.00 80.94 99 SER A C 1
ATOM 777 O O . SER A 1 99 ? -17.347 -6.031 -13.374 1.00 80.94 99 SER A O 1
ATOM 779 N N . MET A 1 100 ? -16.418 -3.985 -13.352 1.00 79.00 100 MET A N 1
ATOM 780 C CA . MET A 1 100 ? -17.537 -3.341 -12.682 1.00 79.00 100 MET A CA 1
ATOM 781 C C . MET A 1 100 ? -18.663 -3.136 -13.697 1.00 79.00 100 MET A C 1
ATOM 783 O O . MET A 1 100 ? -18.605 -2.254 -14.551 1.00 79.00 100 MET A O 1
ATOM 787 N N . ASN A 1 101 ? -19.714 -3.954 -13.592 1.00 62.44 101 ASN A N 1
ATOM 788 C CA . ASN A 1 101 ? -20.997 -3.630 -14.207 1.00 62.44 101 ASN A CA 1
ATOM 789 C C . ASN A 1 101 ? -21.476 -2.280 -13.645 1.00 62.44 101 ASN A C 1
ATOM 791 O O . ASN A 1 101 ? -21.372 -2.030 -12.443 1.00 62.44 101 ASN A O 1
ATOM 795 N N . TYR A 1 102 ? -21.995 -1.418 -14.521 1.00 51.47 102 TYR A N 1
ATOM 796 C CA . TYR A 1 102 ? -22.331 -0.007 -14.266 1.00 51.47 102 TYR A CA 1
ATOM 797 C C . TYR A 1 102 ? -23.221 0.236 -13.021 1.00 51.47 102 TYR A C 1
ATOM 799 O O . TYR A 1 102 ? -23.245 1.337 -12.478 1.00 51.47 102 TYR A O 1
ATOM 807 N N . GLU A 1 103 ? -23.924 -0.787 -12.529 1.00 50.84 103 GLU A N 1
ATOM 808 C CA . GLU A 1 103 ? -24.857 -0.709 -11.398 1.00 50.84 103 GLU A CA 1
ATOM 809 C C . GLU A 1 103 ? -24.183 -0.624 -10.012 1.00 50.84 103 GLU A C 1
ATOM 811 O O . GLU A 1 103 ? -24.754 -0.036 -9.094 1.00 50.84 103 GLU A O 1
ATOM 816 N N . THR A 1 104 ? -22.958 -1.130 -9.829 1.00 50.31 104 THR A N 1
ATOM 817 C CA . THR A 1 104 ? -22.341 -1.237 -8.486 1.00 50.31 104 THR A CA 1
ATOM 818 C C . THR A 1 104 ? -21.702 0.071 -7.992 1.00 50.31 104 THR A C 1
ATOM 820 O O . THR A 1 104 ? -21.408 0.217 -6.807 1.00 50.31 104 THR A O 1
ATOM 823 N N . CYS A 1 105 ? -21.484 1.054 -8.874 1.00 42.91 105 CYS A N 1
ATOM 824 C CA . CYS A 1 105 ? -20.809 2.310 -8.518 1.00 42.91 105 CYS A CA 1
ATOM 825 C C . CYS A 1 105 ? -21.683 3.288 -7.712 1.00 42.91 105 CYS A C 1
ATOM 827 O O . CYS A 1 105 ? -21.142 4.171 -7.051 1.00 42.91 105 CYS A O 1
ATOM 829 N N . VAL A 1 106 ? -23.013 3.147 -7.744 1.00 42.84 106 VAL A N 1
ATOM 830 C CA . VAL A 1 106 ? -23.941 4.118 -7.127 1.00 42.84 106 VAL A CA 1
ATOM 831 C C . VAL A 1 106 ? -24.379 3.696 -5.717 1.00 42.84 106 VAL A C 1
ATOM 833 O O . VAL A 1 106 ? -24.792 4.532 -4.920 1.00 42.84 106 VAL A O 1
ATOM 836 N N . SER A 1 107 ? -24.239 2.419 -5.352 1.00 38.97 107 SER A N 1
ATOM 837 C CA . SER A 1 107 ? -24.733 1.904 -4.067 1.00 38.97 107 SER A CA 1
ATOM 838 C C . SER A 1 107 ? -23.793 2.126 -2.874 1.00 38.97 107 SER A C 1
ATOM 840 O O . SER A 1 107 ? -24.203 1.896 -1.742 1.00 38.97 107 SER A O 1
ATOM 842 N N . ILE A 1 108 ? -22.552 2.586 -3.085 1.00 46.50 108 ILE A N 1
ATOM 843 C CA . ILE A 1 108 ? -21.587 2.830 -1.991 1.00 46.50 108 ILE A CA 1
ATOM 844 C C . ILE A 1 108 ? -21.724 4.257 -1.413 1.00 46.50 108 ILE A C 1
ATOM 846 O O . ILE A 1 108 ? -21.253 4.528 -0.313 1.00 46.50 108 ILE A O 1
ATOM 850 N N . THR A 1 109 ? -22.428 5.170 -2.093 1.00 44.03 109 THR A N 1
ATOM 851 C CA . THR A 1 109 ? -22.564 6.579 -1.670 1.00 44.03 109 THR A CA 1
ATOM 852 C C . THR A 1 109 ? -23.924 6.962 -1.078 1.00 44.03 109 THR A C 1
ATOM 854 O O . THR A 1 109 ? -24.085 8.112 -0.673 1.00 44.03 109 THR A O 1
ATOM 857 N N . SER A 1 110 ? -24.904 6.053 -0.966 1.00 40.41 110 SER A N 1
ATOM 858 C CA . SER A 1 110 ? -26.278 6.433 -0.579 1.00 40.41 110 SER A CA 1
ATOM 859 C C . SER A 1 110 ? -26.791 5.922 0.770 1.00 40.41 110 SER A C 1
ATOM 861 O O . SER A 1 110 ? -27.990 6.047 1.030 1.00 40.41 110 SER A O 1
ATOM 863 N N . GLU A 1 111 ? -25.956 5.390 1.667 1.00 41.06 111 GLU A N 1
ATOM 864 C CA . GLU A 1 111 ? -26.419 5.064 3.022 1.00 41.06 111 GLU A CA 1
ATOM 865 C C . GLU A 1 111 ? -26.004 6.116 4.062 1.00 41.06 111 GLU A C 1
ATOM 867 O O . GLU A 1 111 ? -24.942 6.061 4.671 1.00 41.06 111 GLU A O 1
ATOM 872 N N . ARG A 1 112 ? -26.986 7.000 4.317 1.00 41.41 112 ARG A N 1
ATOM 873 C CA . ARG A 1 112 ? -27.232 7.835 5.513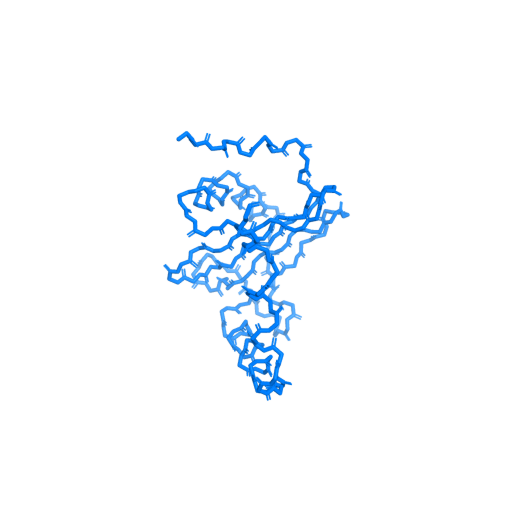 1.00 41.41 112 ARG A CA 1
ATOM 874 C C . ARG A 1 112 ? -26.730 9.284 5.495 1.00 41.41 112 ARG A C 1
ATOM 876 O O . ARG A 1 112 ? -25.866 9.675 6.267 1.00 41.41 112 ARG A O 1
ATOM 883 N N . VAL A 1 113 ? -27.517 10.133 4.831 1.00 38.31 113 VAL A N 1
ATOM 884 C CA . VAL A 1 113 ? -28.030 11.354 5.479 1.00 38.31 113 VAL A CA 1
ATOM 885 C C . VAL A 1 113 ? -29.552 11.231 5.554 1.00 38.31 113 VAL A C 1
ATOM 887 O O . VAL A 1 113 ? -30.271 11.629 4.644 1.00 38.31 113 VAL A O 1
ATOM 890 N N . LYS A 1 114 ? -30.066 10.632 6.635 1.00 33.22 114 LYS A N 1
ATOM 891 C CA . LYS A 1 114 ? -31.453 10.885 7.044 1.00 33.22 114 LYS A CA 1
ATOM 892 C C . LYS A 1 114 ? -31.425 12.116 7.940 1.00 33.22 114 LYS A C 1
ATOM 894 O O . LYS A 1 114 ? -31.137 12.006 9.125 1.00 33.22 114 LYS A O 1
ATOM 899 N N . ALA A 1 115 ? -31.692 13.273 7.346 1.00 35.75 115 ALA A N 1
ATOM 900 C CA . ALA A 1 115 ? -32.120 14.449 8.083 1.00 35.75 115 ALA A CA 1
ATOM 901 C C . ALA A 1 115 ? -33.644 14.376 8.249 1.00 35.75 115 ALA A C 1
ATOM 903 O O . ALA A 1 115 ? -34.381 14.472 7.265 1.00 35.75 115 ALA A O 1
ATOM 904 N N . LYS A 1 116 ? -34.102 14.163 9.481 1.00 35.62 116 LYS A N 1
ATOM 905 C CA . LYS A 1 116 ? -35.351 14.712 10.014 1.00 35.62 116 LYS A CA 1
ATOM 906 C C . LYS A 1 116 ? -35.298 14.688 11.531 1.00 35.62 116 LYS A C 1
ATOM 908 O O . LYS A 1 116 ? -34.918 13.625 12.067 1.00 35.62 116 LYS A O 1
#

Radius of gyration: 16.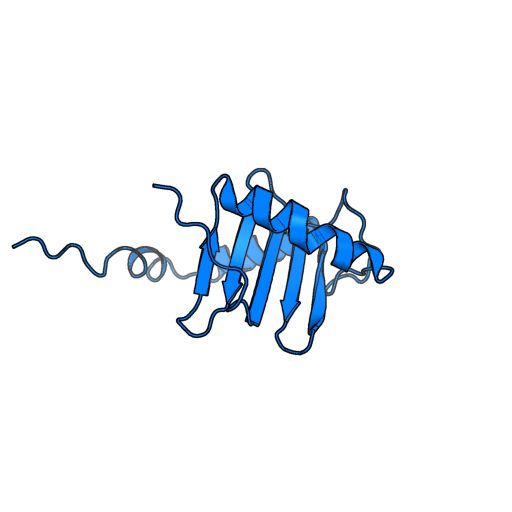15 Å; chains: 1; bounding box: 50×31×35 Å

Secondary structure (DSSP, 8-state):
------GGGEEEEEEE-SSS-EEEEEETTEEEEE-SHHHHHHHHHHHHHHHTTS-EEBTTT--EE-TTTEEEEEE-TTS-EEEEEHHHHHHHHHHHHHHS-TTTTSTTS-S-----